Protein AF-A0A177ANE8-F1 (afdb_monomer_lite)

Structure (mmCIF, N/CA/C/O backbone):
data_AF-A0A177ANE8-F1
#
_entry.id   AF-A0A177ANE8-F1
#
loop_
_atom_site.group_PDB
_atom_site.id
_atom_site.type_symbol
_atom_site.label_atom_id
_atom_site.label_alt_id
_atom_site.label_comp_id
_atom_site.label_asym_id
_atom_site.label_entity_id
_atom_site.label_seq_id
_atom_site.pdbx_PDB_ins_code
_atom_site.Cartn_x
_atom_site.Cartn_y
_atom_site.Cartn_z
_atom_site.occupancy
_atom_site.B_iso_or_equiv
_atom_site.auth_seq_id
_atom_site.auth_comp_id
_atom_site.auth_asym_id
_atom_site.auth_atom_id
_atom_site.pdbx_PDB_model_num
ATOM 1 N N . MET A 1 1 ? -7.618 27.539 4.935 1.00 63.53 1 MET A N 1
ATOM 2 C CA . MET A 1 1 ? -7.978 26.153 5.309 1.00 63.53 1 MET A CA 1
ATOM 3 C C . MET A 1 1 ? -9.261 25.803 4.570 1.00 63.53 1 MET A C 1
ATOM 5 O O . MET A 1 1 ? -10.167 26.624 4.597 1.00 63.53 1 MET A O 1
ATOM 9 N N . HIS A 1 2 ? -9.301 24.693 3.824 1.00 80.31 2 HIS A N 1
ATOM 10 C CA . HIS A 1 2 ? -10.461 24.349 2.988 1.00 80.31 2 HIS A CA 1
ATOM 11 C C . HIS A 1 2 ? -11.616 23.826 3.864 1.00 80.31 2 HIS A C 1
ATOM 13 O O . HIS A 1 2 ? -11.339 23.024 4.761 1.00 80.31 2 HIS A O 1
ATOM 19 N N . PRO A 1 3 ? -12.879 24.234 3.630 1.00 82.38 3 PRO A N 1
ATOM 20 C CA . PRO A 1 3 ? -14.023 23.830 4.456 1.00 82.38 3 PRO A CA 1
ATOM 21 C C . PRO A 1 3 ? -14.179 22.302 4.562 1.00 82.38 3 PRO A C 1
ATOM 23 O O . PRO A 1 3 ? -14.321 21.777 5.662 1.00 82.38 3 PRO A O 1
ATOM 26 N N . ASP A 1 4 ? -14.010 21.577 3.454 1.00 82.69 4 ASP A N 1
ATOM 27 C CA . ASP A 1 4 ? -14.151 20.107 3.412 1.00 82.69 4 ASP A CA 1
ATOM 28 C C . ASP A 1 4 ? -13.013 19.324 4.094 1.00 82.69 4 ASP A C 1
ATOM 30 O O . ASP A 1 4 ? -13.039 18.096 4.145 1.00 82.69 4 ASP A O 1
ATOM 34 N N . SER A 1 5 ? -11.972 20.001 4.587 1.00 82.06 5 SER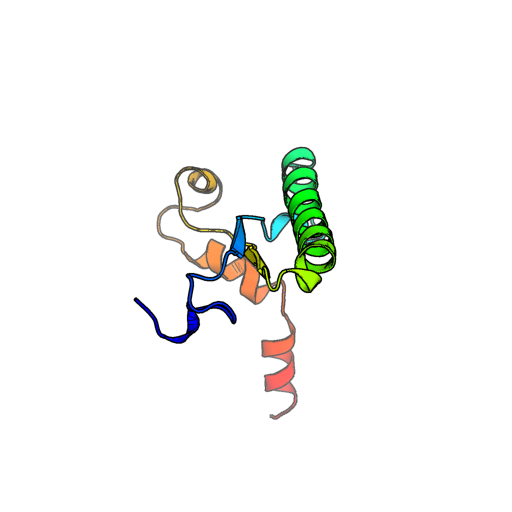 A N 1
ATOM 35 C CA . SER A 1 5 ? -10.875 19.346 5.319 1.00 82.06 5 SER A CA 1
ATOM 36 C C . SER A 1 5 ? -11.169 19.170 6.812 1.00 82.06 5 SER A C 1
ATOM 38 O O . SER A 1 5 ? -10.366 18.561 7.524 1.00 82.06 5 SER A O 1
ATOM 40 N N . ILE A 1 6 ? -12.286 19.714 7.301 1.00 84.69 6 ILE A N 1
ATOM 41 C CA . ILE A 1 6 ? -12.699 19.620 8.702 1.00 84.69 6 ILE A CA 1
ATOM 42 C C . ILE A 1 6 ? -13.534 18.350 8.897 1.00 84.69 6 ILE A C 1
ATOM 44 O O . ILE A 1 6 ? -14.549 18.139 8.236 1.00 84.69 6 ILE A O 1
ATOM 48 N N . GLY A 1 7 ? -13.092 17.488 9.812 1.00 79.56 7 GLY A N 1
ATOM 49 C CA . GLY A 1 7 ? -13.793 16.261 10.176 1.00 79.56 7 GLY A CA 1
ATOM 50 C C . GLY A 1 7 ? -14.964 16.507 11.132 1.00 79.56 7 GLY A C 1
ATOM 51 O O . GLY A 1 7 ? -15.186 17.610 11.625 1.00 79.56 7 GLY A O 1
ATOM 52 N N . LYS A 1 8 ? -15.691 15.436 11.473 1.00 79.19 8 LYS A N 1
ATOM 53 C CA . LYS A 1 8 ? -16.878 15.495 12.353 1.00 79.19 8 LYS A CA 1
ATOM 54 C C . LYS A 1 8 ? -16.610 16.081 13.749 1.00 79.19 8 LYS A C 1
ATOM 56 O O . LYS A 1 8 ? -17.541 16.539 14.396 1.00 79.19 8 LYS A O 1
ATOM 61 N N . SER A 1 9 ? -15.362 16.055 14.215 1.00 78.44 9 SER A N 1
ATOM 62 C CA . SER A 1 9 ? -14.929 16.591 15.512 1.00 78.44 9 SER A CA 1
ATOM 63 C C . SER A 1 9 ? -14.550 18.078 15.485 1.00 78.44 9 SER A C 1
ATOM 65 O O . SER A 1 9 ? -14.092 18.596 16.499 1.00 78.44 9 SER A O 1
ATOM 67 N N . GLY A 1 10 ? -14.685 18.767 14.345 1.00 83.69 10 GLY A N 1
ATOM 68 C CA . GLY A 1 10 ? -14.272 20.170 14.197 1.00 83.69 10 GLY A CA 1
ATOM 69 C C . GLY A 1 10 ? -12.758 20.372 14.037 1.00 83.69 10 GLY A C 1
ATOM 70 O O . GLY A 1 10 ? -12.298 21.506 13.944 1.00 83.69 10 GLY A O 1
ATOM 71 N N . LEU A 1 11 ? -11.982 19.284 13.974 1.00 84.19 11 LEU A N 1
ATOM 72 C CA . LEU A 1 11 ? -10.536 19.289 13.731 1.00 84.19 11 LEU A CA 1
ATOM 73 C C . LEU A 1 11 ? -10.211 18.875 12.290 1.00 84.19 11 LEU A C 1
ATOM 75 O O . LEU A 1 11 ? -11.052 18.311 11.589 1.00 84.19 11 LEU A O 1
ATOM 79 N N . LEU A 1 12 ? -8.971 19.120 11.853 1.00 86.62 12 LEU A N 1
ATOM 80 C CA . LEU A 1 12 ? -8.473 18.631 10.564 1.00 86.62 12 LEU A CA 1
ATOM 81 C C . LEU A 1 12 ? -8.605 17.105 10.470 1.00 86.62 12 LEU A C 1
ATOM 83 O O . LEU A 1 12 ? -8.128 16.375 11.340 1.00 86.62 12 LEU A O 1
ATOM 87 N N . GLN A 1 13 ? -9.239 16.624 9.401 1.00 87.50 13 GLN A N 1
ATOM 88 C CA . GLN A 1 13 ? -9.452 15.199 9.177 1.00 87.50 13 GLN A CA 1
ATOM 89 C C . GLN A 1 13 ? -8.157 14.519 8.718 1.00 87.50 13 GLN A C 1
ATOM 91 O O . GLN A 1 13 ? -7.572 14.883 7.697 1.00 87.50 13 GLN A O 1
ATOM 96 N N . SER A 1 14 ? -7.731 13.487 9.447 1.00 92.31 14 SER A N 1
ATOM 97 C CA . SER A 1 14 ? -6.568 12.684 9.068 1.00 92.31 14 SER A CA 1
ATOM 98 C C . SER A 1 14 ? -6.835 11.867 7.799 1.00 92.31 14 SER A C 1
ATOM 100 O O . SER A 1 14 ? -7.945 11.377 7.567 1.00 92.31 14 SER A O 1
ATOM 102 N N . GLN A 1 15 ? -5.799 11.694 6.978 1.00 93.62 15 GLN A N 1
ATOM 103 C CA . GLN A 1 15 ? -5.851 10.883 5.764 1.00 93.62 15 GLN A CA 1
ATOM 104 C C . GLN A 1 15 ? -4.482 10.271 5.449 1.00 93.62 15 GLN A C 1
ATOM 106 O O . GLN A 1 15 ? -3.450 10.895 5.687 1.00 93.62 15 GLN A O 1
ATOM 111 N N . PHE A 1 16 ? -4.490 9.078 4.862 1.00 95.81 16 PHE A N 1
ATOM 112 C CA . PHE A 1 16 ? -3.329 8.438 4.256 1.00 95.81 16 PHE A CA 1
ATOM 113 C C . PHE A 1 16 ? -3.377 8.633 2.741 1.00 95.81 16 PHE A C 1
ATOM 115 O O . PHE A 1 16 ? -4.400 8.372 2.103 1.00 95.81 16 PHE A O 1
ATOM 122 N N . ILE A 1 17 ? -2.265 9.079 2.161 1.00 96.00 17 ILE A N 1
ATOM 123 C CA . ILE A 1 17 ? -2.080 9.183 0.712 1.00 96.00 17 ILE A CA 1
ATOM 124 C C . ILE A 1 17 ? -0.751 8.513 0.386 1.00 96.00 17 ILE A C 1
ATOM 126 O O . ILE A 1 17 ? 0.278 8.876 0.953 1.00 96.00 17 ILE A O 1
ATOM 130 N N . SER A 1 18 ? -0.773 7.529 -0.509 1.00 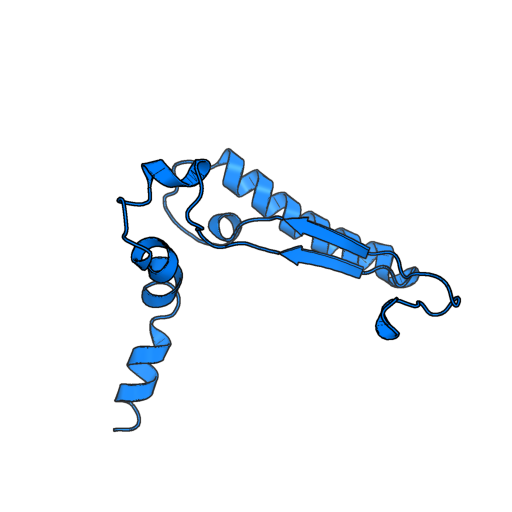96.81 18 SER A N 1
ATOM 131 C CA . SER A 1 18 ? 0.435 6.833 -0.957 1.00 96.81 18 SER A CA 1
ATOM 132 C C . SER A 1 18 ? 0.602 6.896 -2.471 1.00 96.81 18 SER A C 1
ATOM 134 O O . SER A 1 18 ? -0.374 6.917 -3.224 1.00 96.81 18 SER A O 1
ATOM 136 N N . THR A 1 19 ? 1.858 6.897 -2.911 1.00 95.00 19 THR A N 1
ATOM 137 C CA . THR A 1 19 ? 2.216 6.883 -4.332 1.00 95.00 19 THR A CA 1
ATOM 138 C C . THR A 1 19 ? 2.572 5.466 -4.760 1.00 95.00 19 THR A C 1
ATOM 140 O O . THR A 1 19 ? 3.655 4.944 -4.450 1.00 95.00 19 THR A O 1
ATOM 143 N N . THR A 1 20 ? 1.655 4.832 -5.482 1.00 94.62 20 THR A N 1
ATOM 144 C CA . THR A 1 20 ? 1.837 3.499 -6.053 1.00 94.62 20 THR A CA 1
ATOM 145 C C . THR A 1 20 ? 2.371 3.613 -7.483 1.00 94.62 20 THR A C 1
ATOM 147 O 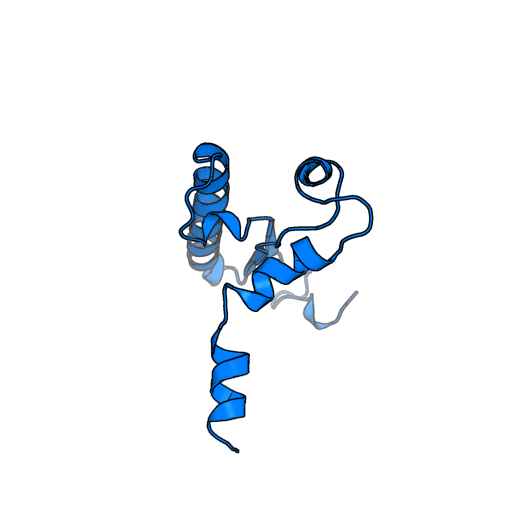O . THR A 1 20 ? 3.211 4.472 -7.744 1.00 94.62 20 THR A O 1
ATOM 150 N N . SER A 1 21 ? 1.989 2.720 -8.392 1.00 91.44 21 SER A N 1
ATOM 151 C CA . SER A 1 21 ? 2.397 2.778 -9.797 1.00 91.44 21 SER A CA 1
ATOM 152 C C . SER A 1 21 ? 1.394 2.033 -10.662 1.00 91.44 21 SER A C 1
ATOM 154 O O . SER A 1 21 ? 0.869 0.995 -10.245 1.00 91.44 21 SER A O 1
ATOM 156 N N . PHE A 1 22 ? 1.157 2.537 -11.872 1.00 88.44 22 PHE A N 1
ATOM 157 C CA . PHE A 1 22 ? 0.377 1.818 -12.878 1.00 88.44 22 PHE A CA 1
ATOM 158 C C . PHE A 1 22 ? 1.039 0.491 -13.297 1.00 88.44 22 PHE A C 1
ATOM 160 O O . PHE A 1 22 ? 0.339 -0.435 -13.707 1.00 88.44 22 PHE A O 1
ATOM 167 N N . ASP A 1 23 ? 2.365 0.363 -13.150 1.00 84.81 23 ASP A N 1
ATOM 168 C CA . ASP A 1 23 ? 3.103 -0.861 -13.496 1.00 84.81 23 ASP A CA 1
ATOM 169 C C . ASP A 1 23 ? 2.694 -2.041 -12.594 1.00 84.81 23 ASP A C 1
ATOM 171 O O . ASP A 1 23 ? 2.613 -3.179 -13.043 1.00 84.81 23 ASP A O 1
ATOM 175 N N . GLY A 1 24 ? 2.283 -1.760 -11.349 1.00 84.62 24 GLY A N 1
ATOM 176 C CA . GLY A 1 24 ? 1.700 -2.758 -10.444 1.00 84.62 24 GLY A CA 1
ATOM 177 C C . GLY A 1 24 ? 0.264 -3.182 -10.791 1.00 84.62 24 GLY A C 1
ATOM 178 O O . GLY A 1 24 ? -0.307 -4.030 -10.112 1.00 84.62 24 GLY A O 1
ATOM 179 N N . LEU A 1 25 ? -0.358 -2.581 -11.811 1.00 86.50 25 LEU A N 1
ATOM 180 C CA . LEU A 1 25 ? -1.721 -2.904 -12.254 1.00 86.50 25 LEU A CA 1
ATOM 181 C C . LEU A 1 25 ? -1.765 -3.518 -13.660 1.00 86.50 25 LEU A C 1
ATOM 183 O O . LEU A 1 25 ? -2.757 -4.163 -14.007 1.00 86.50 25 LEU A O 1
ATOM 187 N N . ARG A 1 26 ? -0.719 -3.337 -14.476 1.00 80.75 26 ARG A N 1
ATOM 188 C CA . ARG A 1 26 ? -0.669 -3.876 -15.841 1.00 80.75 26 ARG A CA 1
ATOM 189 C C . ARG A 1 26 ? -0.114 -5.299 -15.866 1.00 80.75 26 ARG A C 1
ATOM 191 O O . ARG A 1 26 ? 0.726 -5.678 -15.058 1.00 80.75 26 ARG A O 1
ATOM 198 N N . ARG A 1 27 ? -0.546 -6.075 -16.860 1.00 77.44 27 ARG A N 1
ATOM 199 C CA . ARG A 1 27 ? 0.050 -7.375 -17.197 1.00 77.44 27 ARG A CA 1
ATOM 200 C C . ARG A 1 27 ? 0.981 -7.172 -18.385 1.00 77.44 27 ARG A C 1
ATOM 202 O O . ARG A 1 27 ? 0.525 -7.160 -19.523 1.00 77.44 27 ARG A O 1
ATOM 209 N N . ALA A 1 28 ? 2.254 -6.937 -18.105 1.00 68.75 28 ALA A N 1
ATOM 210 C CA . ALA A 1 28 ? 3.289 -6.759 -19.114 1.00 68.75 28 ALA A CA 1
ATOM 211 C C . ALA A 1 28 ? 4.526 -7.565 -18.719 1.00 68.75 28 ALA A C 1
ATOM 213 O O . ALA A 1 28 ? 4.785 -7.745 -17.528 1.00 68.75 28 ALA A O 1
ATOM 214 N N . GLU A 1 29 ? 5.295 -8.014 -19.709 1.00 63.12 29 GLU A N 1
ATOM 215 C CA . GLU A 1 29 ? 6.630 -8.563 -19.474 1.00 63.12 29 GLU A CA 1
ATOM 216 C C . GLU A 1 29 ? 7.559 -7.411 -19.088 1.00 63.12 29 GLU A C 1
ATOM 218 O O . GLU A 1 29 ? 8.199 -6.775 -19.922 1.00 63.12 29 GLU A O 1
ATOM 223 N N . ALA A 1 30 ? 7.517 -7.050 -17.807 1.00 62.91 30 ALA A N 1
ATOM 224 C CA . ALA A 1 30 ? 8.294 -5.961 -17.250 1.00 62.91 30 ALA A CA 1
ATOM 225 C C . ALA A 1 30 ? 9.554 -6.524 -16.573 1.00 62.91 30 ALA A C 1
ATOM 227 O O . ALA A 1 30 ? 9.459 -7.487 -15.811 1.00 62.91 30 ALA A O 1
ATOM 228 N N . PRO A 1 31 ? 10.726 -5.897 -16.761 1.00 61.28 31 PRO A N 1
ATOM 229 C CA . PRO A 1 31 ? 11.977 -6.359 -16.160 1.00 61.28 31 PRO A CA 1
ATOM 230 C C . PRO A 1 31 ? 12.036 -6.184 -14.628 1.00 61.28 31 PRO A C 1
ATOM 232 O O . PRO A 1 31 ? 12.964 -6.679 -13.995 1.00 61.28 31 PRO A O 1
ATOM 235 N N . SER A 1 32 ? 11.068 -5.493 -14.007 1.00 78.56 32 SER A N 1
ATOM 236 C CA . SER A 1 32 ? 11.137 -5.076 -12.599 1.00 78.56 32 SER A CA 1
ATOM 237 C C . SER A 1 32 ? 10.087 -5.743 -11.703 1.00 78.56 32 SER A C 1
ATOM 239 O O . SER A 1 32 ? 9.172 -5.107 -11.175 1.00 78.56 32 SER A O 1
ATOM 241 N N . TYR A 1 33 ? 10.237 -7.054 -11.487 1.00 86.62 33 TYR A N 1
ATOM 242 C CA . TYR A 1 33 ? 9.353 -7.842 -10.615 1.00 86.62 33 TYR A CA 1
ATOM 243 C C . TYR A 1 33 ? 9.271 -7.296 -9.184 1.00 86.62 33 TYR A C 1
ATOM 245 O O . TYR A 1 33 ? 8.190 -7.236 -8.601 1.00 86.62 33 TYR A O 1
ATOM 253 N N . VAL A 1 34 ? 10.402 -6.856 -8.624 1.00 91.38 34 VAL A N 1
ATOM 254 C CA . VAL A 1 34 ? 10.474 -6.359 -7.241 1.00 91.38 34 VAL A CA 1
ATOM 255 C C . VAL A 1 34 ? 9.759 -5.015 -7.092 1.00 91.38 34 VAL A C 1
ATOM 257 O O . VAL A 1 34 ? 9.012 -4.817 -6.130 1.00 91.38 34 VAL A O 1
ATOM 260 N N . TYR A 1 35 ? 9.933 -4.099 -8.052 1.00 89.81 35 TYR A N 1
ATOM 261 C CA . TYR A 1 35 ? 9.235 -2.812 -8.047 1.00 89.81 35 TYR A CA 1
ATOM 262 C C . TYR A 1 35 ? 7.721 -3.011 -8.183 1.00 89.81 35 TYR A C 1
ATOM 264 O O . TYR A 1 35 ? 6.953 -2.460 -7.390 1.00 89.81 35 TYR A O 1
ATOM 272 N N . ASN A 1 36 ? 7.295 -3.866 -9.117 1.00 90.06 36 ASN A N 1
ATOM 273 C CA . ASN A 1 36 ? 5.880 -4.159 -9.344 1.00 90.06 36 ASN A CA 1
ATOM 274 C C . ASN A 1 36 ? 5.235 -4.829 -8.138 1.00 90.06 36 ASN A C 1
ATOM 276 O O . ASN A 1 36 ? 4.165 -4.394 -7.707 1.00 90.06 36 ASN A O 1
ATOM 280 N N . ALA A 1 37 ? 5.902 -5.812 -7.532 1.00 92.44 37 ALA A N 1
ATOM 281 C CA . ALA A 1 37 ? 5.443 -6.426 -6.291 1.00 92.44 37 ALA A CA 1
ATOM 282 C C . ALA A 1 37 ? 5.296 -5.381 -5.173 1.00 92.44 37 ALA A C 1
ATOM 284 O O . ALA A 1 37 ? 4.246 -5.308 -4.537 1.00 92.44 37 ALA A O 1
ATOM 285 N N . SER A 1 38 ? 6.292 -4.508 -4.994 1.00 94.62 38 SER A N 1
ATOM 286 C CA . SER A 1 38 ? 6.275 -3.466 -3.957 1.00 94.62 38 SER A CA 1
ATOM 287 C C . SER A 1 38 ? 5.125 -2.471 -4.153 1.00 94.62 38 SER A C 1
ATOM 289 O O . SER A 1 38 ? 4.388 -2.161 -3.214 1.00 94.62 38 SER A O 1
ATOM 291 N N . LYS A 1 39 ? 4.917 -1.986 -5.383 1.00 94.12 39 LYS A N 1
ATOM 292 C CA . LYS A 1 39 ? 3.840 -1.032 -5.693 1.00 94.12 39 LYS A CA 1
ATOM 293 C C . LYS A 1 39 ? 2.452 -1.682 -5.656 1.00 94.12 39 LYS A C 1
ATOM 295 O O . LYS A 1 39 ? 1.489 -1.025 -5.261 1.00 94.12 39 LYS A O 1
ATOM 300 N N . THR A 1 40 ? 2.350 -2.974 -5.968 1.00 94.44 40 THR A N 1
ATOM 301 C CA . THR A 1 40 ? 1.112 -3.761 -5.816 1.00 94.44 40 THR A CA 1
ATOM 302 C C . THR A 1 40 ? 0.781 -4.017 -4.347 1.00 94.44 40 THR A C 1
ATOM 304 O O . THR A 1 40 ? -0.371 -3.859 -3.940 1.00 94.44 40 THR A O 1
ATOM 307 N N . ALA A 1 41 ? 1.783 -4.342 -3.527 1.00 96.12 41 ALA A N 1
ATOM 308 C CA . ALA A 1 41 ? 1.617 -4.518 -2.088 1.00 96.12 41 ALA A CA 1
ATOM 309 C C . ALA A 1 41 ? 1.092 -3.235 -1.426 1.00 96.12 41 ALA A C 1
ATOM 311 O O . ALA A 1 41 ? 0.172 -3.306 -0.615 1.00 96.12 41 ALA A O 1
ATOM 312 N N . LEU A 1 42 ? 1.581 -2.058 -1.839 1.00 96.44 42 LEU A N 1
ATOM 313 C CA . LEU A 1 42 ? 1.044 -0.771 -1.376 1.00 96.44 42 LEU A CA 1
ATOM 314 C C . LEU A 1 42 ? -0.432 -0.569 -1.750 1.00 96.44 42 LEU A C 1
ATOM 316 O O . LEU A 1 42 ? -1.212 -0.115 -0.914 1.00 96.44 42 LEU A O 1
ATOM 320 N N . ASN A 1 43 ? -0.840 -0.938 -2.971 1.00 95.81 43 ASN A N 1
ATOM 321 C CA . ASN A 1 43 ? -2.252 -0.876 -3.367 1.00 95.81 43 ASN A CA 1
ATOM 322 C C . ASN A 1 43 ? -3.125 -1.754 -2.457 1.00 95.81 43 ASN A C 1
ATOM 324 O O . ASN A 1 43 ? -4.228 -1.354 -2.085 1.00 95.81 43 ASN A O 1
ATOM 328 N N . HIS A 1 44 ? -2.651 -2.950 -2.097 1.00 96.50 44 HIS A N 1
ATOM 329 C CA . HIS A 1 44 ? -3.373 -3.826 -1.177 1.00 96.50 44 HIS A CA 1
ATOM 330 C C . HIS A 1 44 ? -3.399 -3.264 0.250 1.00 96.50 44 HIS A C 1
ATOM 332 O O . HIS A 1 44 ? -4.466 -3.205 0.857 1.00 96.50 44 HIS A O 1
ATOM 338 N N . LEU A 1 45 ? -2.267 -2.754 0.741 1.00 97.19 45 LEU A N 1
ATOM 339 C CA . LEU A 1 45 ? -2.164 -2.110 2.049 1.00 97.19 45 LEU A CA 1
ATOM 340 C C . LEU A 1 45 ? -3.169 -0.961 2.196 1.00 97.19 45 LEU A C 1
ATOM 342 O O . LEU A 1 45 ? -3.870 -0.900 3.201 1.00 97.19 45 LEU A O 1
ATOM 346 N N . MET A 1 46 ? -3.304 -0.088 1.191 1.00 97.19 46 MET A N 1
ATOM 347 C CA . MET A 1 46 ? -4.281 1.008 1.246 1.00 97.19 46 MET A CA 1
ATOM 348 C C . MET A 1 46 ? -5.727 0.511 1.347 1.00 97.19 46 MET A C 1
ATOM 350 O O . MET A 1 46 ? -6.522 1.117 2.061 1.00 97.19 46 MET A O 1
ATOM 354 N N . LYS A 1 47 ? -6.075 -0.604 0.690 1.00 96.25 47 LYS A N 1
ATOM 355 C CA . LYS A 1 47 ? -7.417 -1.209 0.801 1.00 96.25 47 LYS A CA 1
ATOM 356 C C . LYS A 1 47 ? -7.682 -1.726 2.216 1.00 96.25 47 LYS A C 1
ATOM 358 O O . LYS A 1 47 ? -8.762 -1.491 2.763 1.00 96.25 47 LYS A O 1
ATOM 363 N N . THR A 1 48 ? -6.692 -2.387 2.814 1.00 97.69 48 THR A N 1
ATOM 364 C CA . THR A 1 48 ? -6.770 -2.875 4.196 1.00 97.69 48 THR A CA 1
ATOM 365 C C . THR A 1 48 ? -6.904 -1.710 5.175 1.00 97.69 48 THR A C 1
ATOM 367 O O . THR A 1 48 ? -7.855 -1.682 5.954 1.00 97.69 48 THR A O 1
ATOM 370 N N . LEU A 1 49 ? -6.047 -0.689 5.058 1.00 97.00 49 LEU A N 1
ATOM 371 C CA . LEU A 1 49 ? -6.106 0.514 5.896 1.00 97.00 49 LEU A CA 1
ATOM 372 C C . LEU A 1 49 ? -7.437 1.257 5.745 1.00 97.00 49 LEU A C 1
ATOM 374 O O . LEU A 1 49 ? -8.020 1.684 6.739 1.00 97.00 49 LEU A O 1
ATOM 378 N N . SER A 1 50 ? -7.956 1.381 4.521 1.00 96.50 50 SER A N 1
ATOM 379 C CA . SER A 1 50 ? -9.254 2.022 4.291 1.00 96.50 50 SER A CA 1
ATOM 380 C C . SER A 1 50 ? -10.383 1.306 5.030 1.00 96.50 50 SER A C 1
ATOM 382 O O . SER A 1 50 ? -11.312 1.964 5.489 1.00 96.50 50 SER A O 1
ATOM 384 N N . SER A 1 51 ? -10.319 -0.021 5.138 1.00 96.88 51 SER A N 1
ATOM 385 C CA . SER A 1 51 ? -11.340 -0.813 5.831 1.00 96.88 51 SER A CA 1
ATOM 386 C C . SER A 1 51 ? -11.177 -0.721 7.349 1.00 96.88 51 SER A C 1
ATOM 388 O O . SER A 1 51 ? -12.150 -0.511 8.071 1.00 96.88 51 SER A O 1
ATOM 390 N N . GLU A 1 52 ? -9.942 -0.816 7.840 1.00 96.62 52 GLU A N 1
ATOM 391 C CA . GLU A 1 52 ? -9.622 -0.780 9.270 1.00 96.62 52 GLU A CA 1
ATOM 392 C C . GLU A 1 52 ? -9.943 0.576 9.911 1.00 96.62 52 GLU A C 1
ATOM 394 O O . GLU A 1 52 ? -10.526 0.650 10.999 1.00 96.62 52 GLU A O 1
ATOM 399 N N . TYR A 1 53 ? -9.604 1.661 9.216 1.00 95.06 53 TYR A N 1
ATOM 400 C CA . TYR A 1 53 ? -9.725 3.017 9.740 1.00 95.06 53 TYR A CA 1
ATOM 401 C C . TYR A 1 53 ? -11.038 3.722 9.369 1.00 95.06 53 TYR A C 1
ATOM 403 O O . TYR A 1 53 ? -11.275 4.851 9.814 1.00 95.06 53 TYR A O 1
ATOM 411 N N . ALA A 1 54 ? -11.945 3.049 8.651 1.00 92.38 54 ALA A N 1
ATOM 412 C CA . ALA A 1 54 ? -13.274 3.574 8.333 1.00 92.38 54 ALA A CA 1
ATOM 413 C C . ALA A 1 54 ? -14.054 3.993 9.593 1.00 92.38 54 ALA A C 1
ATOM 415 O O . ALA A 1 54 ? -14.669 5.061 9.620 1.00 92.38 54 ALA A O 1
ATOM 416 N N . LYS A 1 55 ? -13.955 3.209 10.679 1.00 93.06 55 LYS A N 1
ATOM 417 C CA . LYS A 1 55 ? -14.583 3.511 11.983 1.00 93.06 55 LYS A CA 1
ATOM 418 C C . LYS A 1 55 ? -14.102 4.827 12.605 1.00 93.06 55 LYS A C 1
ATOM 420 O O . LYS A 1 55 ? -14.829 5.450 13.371 1.00 93.06 55 LYS A O 1
ATOM 425 N N . HIS A 1 56 ? -12.897 5.268 12.251 1.00 91.31 56 HIS A N 1
ATOM 426 C CA . HIS A 1 56 ? -12.303 6.518 12.720 1.00 91.31 56 HIS A CA 1
ATOM 427 C C . HIS A 1 56 ? -12.539 7.685 11.756 1.00 91.31 56 HIS A C 1
ATOM 429 O O . HIS A 1 56 ? -12.030 8.777 11.984 1.00 91.31 56 HIS A O 1
ATOM 435 N N . SER A 1 57 ? -13.319 7.483 10.687 1.00 90.12 57 SER A N 1
ATOM 436 C CA . SER A 1 57 ? -13.498 8.471 9.616 1.00 90.12 57 SER A CA 1
ATOM 437 C C . SER A 1 57 ? -12.166 8.930 8.997 1.00 90.12 57 SER A C 1
ATOM 439 O O . SER A 1 57 ? -12.051 10.075 8.567 1.00 90.12 57 SER A O 1
ATOM 441 N N . ILE A 1 58 ? -11.153 8.058 8.941 1.00 92.88 58 ILE A N 1
ATOM 442 C CA . ILE A 1 58 ? -9.864 8.343 8.293 1.00 92.88 58 ILE A CA 1
ATOM 443 C C . ILE A 1 58 ? -9.884 7.716 6.900 1.00 92.88 58 ILE A C 1
ATOM 445 O O . ILE A 1 58 ? -10.249 6.553 6.733 1.00 92.88 58 ILE A O 1
ATOM 449 N N . ARG A 1 59 ? -9.496 8.497 5.891 1.00 92.56 59 ARG A N 1
ATOM 450 C CA . ARG A 1 59 ? -9.475 8.062 4.487 1.00 92.56 59 ARG A CA 1
ATOM 451 C C . ARG A 1 59 ? -8.089 7.545 4.121 1.00 92.56 59 ARG A C 1
ATOM 453 O O . ARG A 1 59 ? -7.101 8.156 4.517 1.00 92.56 59 ARG A O 1
ATOM 460 N N . ALA A 1 60 ? -8.010 6.478 3.334 1.00 96.69 60 ALA A N 1
ATOM 461 C CA . ALA A 1 60 ? -6.754 5.982 2.779 1.00 96.69 60 ALA A CA 1
ATOM 462 C C . ALA A 1 60 ? -6.876 5.857 1.260 1.00 96.69 60 ALA A C 1
ATOM 464 O O . ALA A 1 60 ? -7.736 5.131 0.769 1.00 96.69 60 ALA A O 1
ATOM 465 N N . ASN A 1 61 ? -6.026 6.573 0.524 1.00 95.31 61 ASN A N 1
ATOM 466 C CA . ASN A 1 61 ? -6.027 6.586 -0.936 1.00 95.31 61 ASN A CA 1
ATOM 467 C C . ASN A 1 61 ? -4.633 6.282 -1.494 1.00 95.31 61 ASN A C 1
ATOM 469 O O . ASN A 1 61 ? -3.606 6.671 -0.932 1.00 95.31 61 ASN A O 1
ATOM 473 N N . ALA A 1 62 ? -4.611 5.610 -2.640 1.00 96.25 62 ALA A N 1
ATOM 474 C CA . ALA A 1 62 ? -3.418 5.415 -3.452 1.00 96.25 62 ALA A CA 1
ATOM 475 C C . ALA A 1 62 ? -3.571 6.186 -4.761 1.00 96.25 62 ALA A C 1
ATOM 477 O O . ALA A 1 62 ? -4.622 6.127 -5.400 1.00 96.25 62 ALA A O 1
ATOM 478 N N . ILE A 1 63 ? -2.506 6.860 -5.178 1.00 95.19 63 ILE A N 1
ATOM 479 C CA . ILE A 1 63 ? -2.384 7.432 -6.517 1.00 95.19 63 ILE A CA 1
ATOM 480 C C . ILE A 1 63 ? -1.406 6.544 -7.275 1.00 95.19 63 ILE A C 1
ATOM 482 O O . ILE A 1 63 ? -0.296 6.328 -6.795 1.00 95.19 63 ILE A O 1
ATOM 486 N N . ALA A 1 64 ? -1.817 6.033 -8.436 1.00 93.19 64 ALA A N 1
ATOM 487 C CA . ALA A 1 64 ? -0.991 5.213 -9.317 1.00 93.19 64 ALA A CA 1
ATOM 488 C C . ALA A 1 64 ? -0.558 6.059 -10.524 1.00 93.19 64 ALA A C 1
ATOM 490 O O . ALA A 1 64 ? -1.324 6.175 -11.484 1.00 93.19 64 ALA A O 1
ATOM 491 N N . PRO A 1 65 ? 0.629 6.688 -10.488 1.00 90.25 65 PRO A N 1
ATOM 492 C CA . PRO A 1 65 ? 1.080 7.533 -11.579 1.00 90.25 65 PRO A CA 1
ATOM 493 C C . PRO A 1 65 ? 1.393 6.673 -12.808 1.00 90.25 65 PRO A C 1
ATOM 495 O O . PRO A 1 65 ? 1.837 5.529 -12.669 1.00 90.25 65 PRO A O 1
ATOM 498 N N . GLY A 1 66 ? 1.163 7.235 -13.996 1.00 83.94 66 GLY A N 1
ATOM 499 C CA . GLY A 1 66 ? 1.720 6.734 -15.252 1.00 83.94 66 GLY A CA 1
ATOM 500 C C . GLY A 1 66 ? 3.212 7.050 -15.377 1.00 83.94 66 GLY A C 1
ATOM 501 O O . GLY A 1 66 ? 3.840 7.531 -14.435 1.00 83.94 66 GLY A O 1
ATOM 502 N N . THR A 1 67 ? 3.790 6.804 -16.548 1.00 79.31 67 THR A N 1
ATOM 503 C CA . THR A 1 67 ? 5.121 7.331 -16.879 1.00 79.31 67 THR A CA 1
ATOM 504 C C . THR A 1 67 ? 5.058 8.861 -16.903 1.00 79.31 67 THR A C 1
ATOM 506 O O . THR A 1 67 ? 4.082 9.409 -17.400 1.00 79.31 67 THR A O 1
ATOM 509 N N . PHE A 1 68 ? 6.071 9.547 -16.376 1.00 81.38 68 PHE A N 1
ATOM 510 C CA . PHE A 1 68 ? 6.238 11.005 -16.444 1.00 81.38 68 PHE A CA 1
ATOM 511 C C . PHE A 1 68 ? 7.672 11.298 -16.837 1.00 81.38 68 PHE A C 1
ATOM 513 O O . PHE A 1 68 ? 8.548 10.577 -16.375 1.00 81.38 68 PHE A O 1
ATOM 520 N N . VAL A 1 69 ? 7.912 12.358 -17.611 1.00 80.88 69 VAL A N 1
ATOM 521 C CA . VAL A 1 69 ? 9.271 12.776 -17.977 1.00 80.88 69 VAL A CA 1
ATOM 522 C C . VAL A 1 69 ? 10.001 13.260 -16.724 1.00 80.88 69 VAL A C 1
ATOM 524 O O . VAL A 1 69 ? 9.706 14.320 -16.177 1.00 80.88 69 VAL A O 1
ATOM 527 N N . THR A 1 70 ? 10.913 12.427 -16.245 1.00 84.12 70 THR A N 1
ATOM 528 C CA . THR A 1 70 ? 11.754 12.625 -15.061 1.00 84.12 70 THR A CA 1
ATOM 529 C C . THR A 1 70 ? 13.114 11.966 -15.295 1.00 84.12 70 THR A C 1
ATOM 531 O O . THR A 1 70 ? 13.222 11.089 -16.154 1.00 84.12 70 THR A O 1
ATOM 534 N N . GLU A 1 71 ? 14.117 12.300 -14.482 1.00 85.00 71 GLU A N 1
ATOM 535 C CA . GLU A 1 71 ? 15.452 11.671 -14.513 1.00 85.00 71 GLU A CA 1
ATOM 536 C C . GLU A 1 71 ? 15.374 10.129 -14.430 1.00 85.00 71 GLU A C 1
ATOM 538 O O . GLU A 1 71 ? 16.059 9.413 -15.152 1.00 85.00 71 GLU A O 1
ATOM 543 N N . MET A 1 72 ? 14.452 9.582 -13.624 1.00 81.06 72 MET A N 1
ATOM 544 C CA . MET A 1 72 ? 14.222 8.129 -13.501 1.00 81.06 72 MET A CA 1
ATOM 545 C C . MET A 1 72 ? 13.807 7.468 -14.828 1.00 81.06 72 MET A C 1
ATOM 547 O O . MET A 1 72 ? 14.082 6.294 -15.071 1.00 81.06 72 MET A O 1
ATOM 551 N N . THR A 1 73 ? 13.077 8.200 -15.662 1.00 75.94 73 THR A N 1
ATOM 552 C CA . THR A 1 73 ? 12.466 7.697 -16.902 1.00 75.94 73 THR A CA 1
ATOM 553 C C . THR A 1 73 ? 13.197 8.153 -18.156 1.00 75.94 73 THR A C 1
ATOM 555 O O . THR A 1 73 ? 12.751 7.832 -19.256 1.00 75.94 73 THR A O 1
ATOM 558 N N . GLU A 1 74 ? 14.279 8.912 -18.001 1.00 77.50 74 GLU A N 1
ATOM 559 C CA . GLU A 1 74 ? 15.049 9.501 -19.097 1.00 77.50 74 GLU A CA 1
ATOM 560 C C . GLU A 1 74 ? 15.554 8.417 -20.057 1.00 77.50 74 GLU A C 1
ATOM 562 O O . GLU A 1 74 ? 15.364 8.516 -21.262 1.00 77.50 74 GLU A O 1
ATOM 567 N N . ALA A 1 75 ? 16.015 7.282 -19.519 1.00 72.88 75 ALA A N 1
ATOM 568 C CA . ALA A 1 75 ? 16.415 6.113 -20.309 1.00 72.88 75 ALA A CA 1
ATOM 569 C C . ALA A 1 75 ? 15.291 5.515 -21.185 1.00 72.88 75 ALA A C 1
ATOM 571 O O . ALA A 1 75 ? 15.566 4.774 -22.126 1.00 72.88 75 ALA A O 1
ATOM 572 N N . TYR A 1 76 ? 14.027 5.807 -20.870 1.00 66.81 76 TYR A N 1
ATOM 573 C CA . TYR A 1 76 ? 12.848 5.299 -21.577 1.00 66.81 76 TYR A CA 1
ATOM 574 C C . TYR A 1 76 ? 12.106 6.389 -22.361 1.00 66.81 76 TYR A C 1
ATOM 576 O O . TYR A 1 76 ? 11.121 6.082 -23.030 1.00 66.81 76 TYR A O 1
ATOM 584 N N . THR A 1 77 ? 12.553 7.645 -22.275 1.00 64.44 77 THR A N 1
ATOM 585 C CA . THR A 1 77 ? 11.905 8.803 -22.895 1.00 64.44 77 THR A CA 1
ATOM 586 C C . THR A 1 77 ? 12.901 9.452 -23.855 1.00 64.44 77 THR A C 1
ATOM 588 O O . THR A 1 77 ? 13.801 10.147 -23.394 1.00 64.44 77 THR A O 1
ATOM 591 N N . PRO A 1 78 ? 12.781 9.234 -25.177 1.00 59.69 78 PRO A N 1
ATOM 592 C CA . PRO A 1 78 ? 13.593 9.950 -26.153 1.00 59.69 78 PRO A CA 1
ATOM 593 C C . PRO A 1 78 ? 13.421 11.463 -25.970 1.00 59.69 78 PRO A C 1
ATOM 595 O O . PRO A 1 78 ? 12.309 11.929 -25.700 1.00 59.69 78 PRO A O 1
ATOM 598 N N . GLU A 1 79 ? 14.511 12.224 -26.100 1.00 54.66 79 GLU A N 1
ATOM 599 C CA . GLU A 1 79 ? 14.501 13.678 -25.916 1.00 54.66 79 GLU A CA 1
ATOM 600 C C . GLU A 1 79 ? 13.385 14.339 -26.743 1.00 54.66 79 GLU A C 1
ATOM 602 O O . GLU A 1 79 ? 13.333 14.222 -27.966 1.00 54.66 79 GLU A O 1
ATOM 607 N N . GLY A 1 80 ? 12.476 15.039 -26.059 1.00 54.88 80 GLY A N 1
ATOM 608 C CA . GLY A 1 80 ? 11.425 15.844 -26.688 1.00 54.88 80 GLY A CA 1
ATOM 609 C C . GLY A 1 80 ? 10.123 15.114 -27.036 1.00 54.88 80 GLY A C 1
ATOM 610 O O . GLY A 1 80 ? 9.172 15.779 -27.448 1.00 54.88 80 GLY A O 1
ATOM 611 N N . ASP A 1 81 ? 10.022 13.799 -26.823 1.00 53.69 81 ASP A N 1
ATOM 612 C CA . ASP A 1 81 ? 8.849 13.022 -27.240 1.00 53.69 81 ASP A CA 1
ATOM 613 C C . ASP A 1 81 ? 7.941 12.647 -26.048 1.00 53.69 81 ASP A C 1
ATOM 615 O O . ASP A 1 81 ? 8.001 11.562 -25.466 1.00 53.69 81 ASP A O 1
ATOM 619 N N . VAL A 1 82 ? 7.031 13.555 -25.673 1.00 55.78 82 VAL A N 1
ATOM 620 C CA . VAL A 1 82 ? 5.990 13.299 -24.647 1.00 55.78 82 VAL A CA 1
ATOM 621 C C . VAL A 1 82 ? 4.964 12.238 -25.078 1.00 55.78 82 VAL A C 1
ATOM 623 O O . VAL A 1 82 ? 4.094 11.856 -24.289 1.00 55.78 82 VAL A O 1
ATOM 626 N N . SER A 1 83 ? 5.064 11.722 -26.305 1.00 51.47 83 SER A N 1
ATOM 627 C CA . SER A 1 83 ? 4.227 10.642 -26.831 1.00 51.47 83 SER A CA 1
ATOM 628 C C . SER A 1 83 ? 4.406 9.319 -26.071 1.00 51.47 83 SER A C 1
ATOM 630 O O . SER A 1 83 ? 3.454 8.540 -25.977 1.00 51.47 83 SER A O 1
ATOM 632 N N . VAL A 1 84 ? 5.560 9.084 -25.428 1.00 51.97 84 VAL A N 1
ATOM 633 C CA . VAL A 1 84 ? 5.804 7.883 -24.601 1.00 51.97 84 VAL A CA 1
ATOM 634 C C . VAL A 1 84 ? 4.946 7.887 -23.329 1.00 51.97 84 VAL A C 1
ATOM 636 O O . VAL A 1 84 ? 4.430 6.849 -22.911 1.00 51.97 84 VAL A O 1
ATOM 639 N N . THR A 1 85 ? 4.688 9.072 -22.774 1.00 50.47 85 THR A N 1
ATOM 640 C CA . THR A 1 85 ? 3.702 9.320 -21.706 1.00 50.47 85 THR A CA 1
ATOM 641 C C . THR A 1 85 ? 2.284 8.935 -22.156 1.00 50.47 85 THR A C 1
ATOM 643 O O . THR A 1 85 ? 1.516 8.338 -21.398 1.00 50.47 85 THR A O 1
ATOM 646 N N . ALA A 1 86 ? 1.944 9.231 -23.417 1.00 47.00 86 ALA A N 1
ATOM 647 C CA . ALA A 1 86 ? 0.631 8.992 -24.022 1.00 47.00 86 ALA A CA 1
ATOM 648 C C . ALA A 1 86 ? 0.439 7.567 -24.582 1.00 47.00 86 ALA A C 1
ATOM 650 O O . ALA A 1 86 ? -0.693 7.148 -24.822 1.00 47.00 86 ALA A O 1
ATOM 651 N N . LEU A 1 87 ? 1.504 6.774 -24.732 1.00 51.38 87 LEU A N 1
ATOM 652 C CA . LEU A 1 87 ? 1.433 5.362 -25.145 1.00 51.38 87 LEU A CA 1
ATOM 653 C C . LEU A 1 87 ? 0.652 4.495 -24.139 1.00 51.38 87 LEU A C 1
ATOM 655 O O . LEU A 1 87 ? 0.080 3.467 -24.507 1.00 51.38 87 LEU A O 1
ATOM 659 N N . CYS A 1 88 ? 0.558 4.951 -22.885 1.00 48.03 88 CYS A N 1
ATOM 660 C CA . CYS A 1 88 ? -0.328 4.377 -21.874 1.00 48.03 88 CYS A CA 1
ATOM 661 C C . CYS A 1 88 ? -1.823 4.597 -22.204 1.00 48.03 88 CYS A C 1
ATOM 663 O O . CYS A 1 88 ? -2.662 3.789 -21.819 1.00 48.03 88 CYS A O 1
ATOM 665 N N . HIS A 1 89 ? -2.168 5.644 -22.964 1.00 42.62 89 HIS A N 1
ATOM 666 C CA . HIS A 1 89 ? -3.543 5.953 -23.369 1.00 42.62 89 HIS A CA 1
ATOM 667 C C . HIS A 1 89 ? -3.986 5.164 -24.616 1.00 42.62 89 HIS A C 1
ATOM 669 O O . HIS A 1 89 ? -5.101 4.649 -24.644 1.00 42.62 89 HIS A O 1
ATOM 675 N N . SER A 1 90 ? -3.120 5.005 -25.626 1.00 40.34 90 SER A N 1
ATOM 676 C CA . SER A 1 90 ? -3.515 4.409 -26.917 1.00 40.34 90 SER A CA 1
ATOM 677 C C . SER A 1 90 ? -3.579 2.8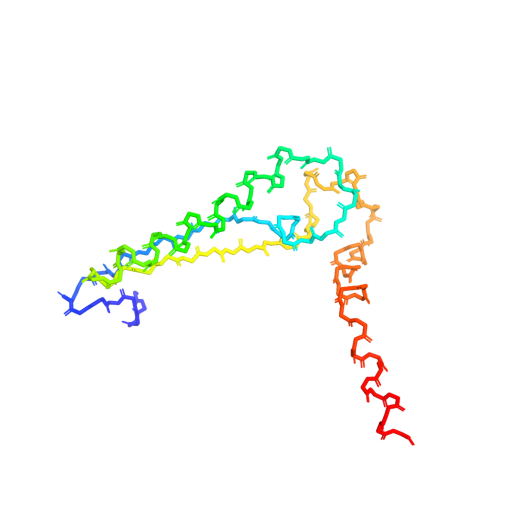77 -26.924 1.00 40.34 90 SER A C 1
ATOM 679 O O . SER A 1 90 ? -4.439 2.308 -27.593 1.00 40.34 90 SER A O 1
ATOM 681 N N . L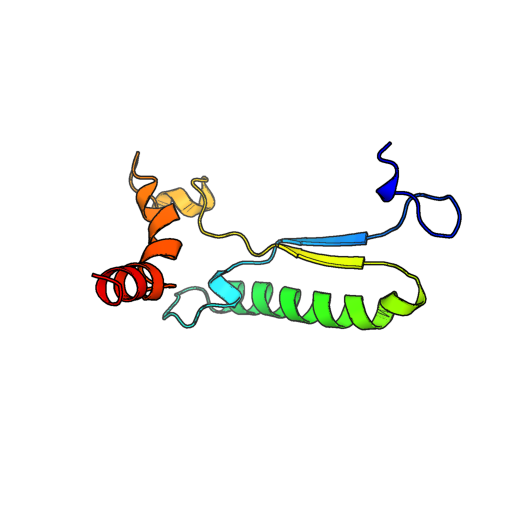YS A 1 91 ? -2.711 2.185 -26.170 1.00 42.94 91 LYS A N 1
ATOM 682 C CA . LYS A 1 91 ? -2.686 0.706 -26.142 1.00 42.94 91 LYS A CA 1
ATOM 683 C C . LYS A 1 91 ?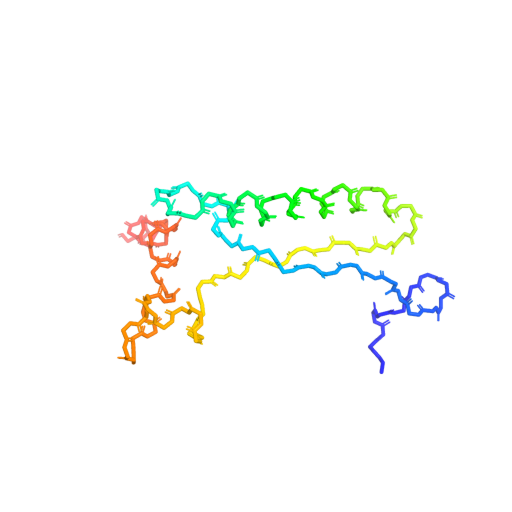 -3.524 0.076 -25.026 1.00 42.94 91 LYS A C 1
ATOM 685 O O . LYS A 1 91 ? -3.893 -1.088 -25.147 1.00 42.94 91 LYS A O 1
ATOM 690 N N . LEU A 1 92 ? -3.826 0.813 -23.953 1.00 42.72 92 LEU A N 1
ATOM 691 C CA . LEU A 1 92 ? -4.537 0.280 -22.781 1.00 42.72 92 LEU A CA 1
ATOM 692 C C . LEU A 1 92 ? -6.069 0.430 -22.882 1.00 42.72 92 LEU A C 1
ATOM 694 O O . LEU A 1 92 ? -6.796 -0.348 -22.271 1.00 42.72 92 LEU A O 1
ATOM 698 N N . PHE A 1 93 ? -6.562 1.374 -23.695 1.00 41.75 93 PHE A N 1
ATOM 699 C CA . PHE A 1 93 ? -7.990 1.590 -23.965 1.00 41.75 93 PHE A CA 1
ATOM 700 C C . PHE A 1 93 ? -8.280 1.683 -25.477 1.00 41.75 93 PHE A C 1
ATOM 702 O O . PHE A 1 93 ? -8.653 2.744 -25.977 1.00 41.75 93 PHE A O 1
ATOM 709 N N . PRO A 1 94 ? -8.193 0.571 -26.231 1.00 46.06 94 PRO A N 1
ATOM 710 C CA . PRO A 1 94 ? -8.524 0.543 -27.664 1.00 46.06 94 PRO A CA 1
ATOM 711 C C . PRO A 1 94 ? -10.005 0.857 -27.980 1.00 46.06 94 PRO A C 1
ATOM 713 O O . PRO A 1 94 ? -10.399 0.934 -29.143 1.00 46.06 94 PRO A O 1
ATOM 716 N N . LEU A 1 95 ? -10.855 1.041 -26.963 1.00 45.78 95 LEU A N 1
ATOM 717 C CA . LEU A 1 95 ? -12.295 1.251 -27.122 1.00 45.78 95 LEU A CA 1
ATOM 718 C C . LEU A 1 95 ? -12.681 2.664 -27.582 1.00 45.78 95 LEU A C 1
ATOM 720 O O . LEU A 1 95 ? -13.785 2.824 -28.097 1.00 45.78 95 LEU A O 1
ATOM 724 N N . HIS A 1 96 ? -11.810 3.672 -27.454 1.00 45.81 96 HIS A N 1
ATOM 725 C CA . HIS A 1 96 ? -12.157 5.028 -27.903 1.00 45.81 96 HIS A CA 1
ATOM 726 C C . HIS A 1 96 ? -12.240 5.117 -29.438 1.00 45.81 96 HIS A C 1
ATOM 728 O O . HIS A 1 96 ? -13.163 5.722 -29.979 1.00 45.81 96 HIS A O 1
ATOM 734 N N . GLU A 1 97 ? -11.348 4.425 -30.154 1.00 42.25 97 GLU A N 1
ATOM 735 C CA . GLU A 1 97 ? -11.362 4.393 -31.623 1.00 42.25 97 GLU A CA 1
ATOM 736 C C . GLU A 1 97 ? -12.458 3.461 -32.181 1.00 42.25 97 GLU A C 1
ATOM 738 O O . GLU A 1 97 ? -13.049 3.730 -33.228 1.00 42.25 97 GLU A O 1
ATOM 743 N N . GLN A 1 98 ? -12.788 2.378 -31.464 1.00 46.88 98 GLN A N 1
ATOM 744 C CA . GLN A 1 98 ? -13.848 1.449 -31.879 1.00 46.88 98 GLN A CA 1
ATOM 745 C C . GLN A 1 98 ? -15.269 1.945 -31.580 1.00 46.88 98 GLN A C 1
ATOM 747 O O . GLN A 1 98 ? -16.207 1.522 -32.257 1.00 46.88 98 GLN A O 1
ATOM 752 N N . ALA A 1 99 ? -15.450 2.829 -30.595 1.00 49.66 99 ALA A N 1
ATOM 753 C CA . ALA A 1 99 ? -16.744 3.447 -30.325 1.00 49.66 99 ALA A CA 1
ATOM 754 C C . ALA A 1 99 ? -17.119 4.459 -31.420 1.00 49.66 99 ALA A C 1
ATOM 756 O O . ALA A 1 99 ? -18.252 4.451 -31.885 1.00 49.66 99 ALA A O 1
ATOM 757 N N . GLN A 1 100 ? -16.168 5.264 -31.905 1.00 46.69 100 GLN A N 1
ATOM 758 C CA . GLN A 1 100 ? -16.433 6.270 -32.943 1.00 46.69 100 GLN A CA 1
ATOM 759 C C . GLN A 1 100 ? -16.761 5.656 -34.316 1.00 46.69 100 GLN A C 1
ATOM 761 O O . GLN A 1 100 ? -17.625 6.172 -35.016 1.00 46.69 100 GLN A O 1
ATOM 766 N N . LYS A 1 101 ? -16.165 4.507 -34.672 1.00 47.00 101 LYS A N 1
ATOM 767 C CA . LYS A 1 101 ? -16.477 3.765 -35.916 1.00 47.00 101 LYS A CA 1
ATOM 768 C C . LYS A 1 101 ? -17.815 3.006 -35.888 1.00 47.00 101 LYS A C 1
ATOM 770 O O . LYS A 1 101 ? -18.226 2.487 -36.914 1.00 47.00 101 LYS A O 1
ATOM 775 N N . ARG A 1 102 ? -18.476 2.900 -34.729 1.00 42.16 102 ARG A N 1
ATOM 776 C CA . ARG A 1 102 ? -19.799 2.260 -34.573 1.00 42.16 102 ARG A CA 1
ATOM 777 C C . ARG A 1 102 ? -20.973 3.245 -34.654 1.00 42.16 102 ARG A C 1
ATOM 779 O O . ARG A 1 102 ? -22.111 2.794 -34.709 1.00 42.16 102 ARG A O 1
ATOM 786 N N . TYR A 1 103 ? -20.698 4.550 -34.644 1.00 45.41 103 TYR A N 1
ATOM 787 C CA . TYR A 1 103 ? -21.695 5.624 -34.743 1.00 45.41 103 TYR A CA 1
ATOM 788 C C . TYR A 1 103 ? -21.565 6.453 -36.038 1.00 45.41 103 TYR A C 1
ATOM 790 O O . TYR A 1 103 ? -22.147 7.533 -36.126 1.00 45.41 103 TYR A O 1
ATOM 798 N N . ALA A 1 104 ? -20.818 5.954 -37.026 1.00 44.16 104 ALA A N 1
ATOM 799 C CA . ALA A 1 104 ? -20.751 6.463 -38.398 1.00 44.16 104 ALA A CA 1
ATOM 800 C C . ALA A 1 104 ? -21.213 5.359 -39.354 1.00 44.16 104 ALA A C 1
ATOM 802 O O . ALA A 1 104 ? -21.879 5.697 -40.354 1.00 44.16 104 ALA A O 1
#

InterPro domains:
  IPR002347 Short-chain dehydrogenase/reductase SDR [PF00106] (17-77)
  IPR002347 Short-chain dehydrogenase/reductase SDR [PR00081] (35-54)
  IPR002347 Short-chain dehydrogenase/reductase SDR [PR00081] (56-73)
  IPR036291 NAD(P)-binding domain superfamily [SSF51735] (16-79)
  IPR052178 Short-chain dehydrogenase/reductase SAT3-like [PTHR43618] (13-81)

Radius of gyration: 18.8 Å; chains: 1; bounding box: 38×35×54 Å

Sequence (104 aa):
MHPDSIGKSGLLQSQFISTTSFDGLRRAEAPSYVYNASKTALNHLMKTLSSEYAKHSIRANAIAPGTFVTEMTEAYTPEGDVSVTALCHSKLFPLHEQAQKRYA

Foldseek 3Di:
DDPVQQDPVRDGAAEAEEEAACLLVDDDPDPCPPNSVVSVVVVVVQVVCCVVCVVVVYHGDYDHDADDPDPVCPVVDPPPDCVSSVVCVCPVCVVVVVVVVVVD

pLDDT: mean 76.73, std 19.19, range [40.34, 97.69]

Organism: NCBI:txid655981

Secondary structure (DSSP, 8-state):
--GGGB-TTSSBPPEEEEE--GGGTS----S-HHHHHHHHHHHHHHHHHHHHSGGGT-EEEEE-----SSGGGGGGS-TT-THHHHHHHHHH-THHHHHHTT--